Protein AF-U4L1Z3-F1 (afdb_monomer_lite)

Secondary structure (DSSP, 8-state):
-PPPS-------TT--GGGS-TTTTS-HHHHHHHHHHHHHHHHHHHHHHHHHHHHHHHHHHHTTT----SHHHHHHHHHHHHHHHHHHHHHHHHHHHHHHHHHHHHHHHHHHHHHHHHSS--HHHHHHHHHHHHHHHHHH-

Foldseek 3Di:
DDDDPPPPPDPDPDDDPQVVDPPPSDDLVCVLCVQLVVLLQVQLQVQLVVQLVVQLVVLCVVCVVPDDPDPVVVVVSVVVSVVSSNVSSRVRSNVRSVVRSVLRSQLSVQLVVLCVVVVDDDVVSSVVSVVVSVVVVVVVD

Sequence (141 aa):
MSPDSSSYLPTSPTAPPSAVYPRLGLPFALRLPSLSGVSFLVGLFLGGSLGGHKAALQFRAENTHRAPTTTKGWYFYHKTKNYRVMYGGILGGIKMGGNVAAWVAGFTIMEDAVDRLRGRVDAVNTTVAAMGLAGGFCFVA

pLDDT: mean 83.74, std 16.49, range [40.66, 97.5]

Organism: Pyronema omphalodes (strain CBS 100304) (NCBI:txid1076935)

Structure (mmCIF, N/CA/C/O backbone):
data_AF-U4L1Z3-F1
#
_entry.id   AF-U4L1Z3-F1
#
loop_
_atom_site.group_PDB
_atom_site.id
_atom_site.type_symbol
_atom_site.label_atom_id
_atom_site.label_alt_id
_atom_site.label_comp_id
_atom_site.label_asym_id
_atom_site.label_entity_id
_atom_site.label_seq_id
_atom_site.pdbx_PDB_ins_code
_atom_site.Cartn_x
_atom_site.Cartn_y
_atom_site.Cartn_z
_atom_site.occupancy
_atom_site.B_iso_or_equiv
_atom_site.auth_seq_id
_atom_site.auth_comp_id
_atom_site.auth_asym_id
_atom_site.auth_atom_id
_atom_site.pdbx_PDB_model_num
ATOM 1 N N . MET A 1 1 ? 16.721 -18.624 -48.868 1.00 41.69 1 MET A N 1
ATOM 2 C CA . MET A 1 1 ? 17.857 -17.898 -48.268 1.00 41.69 1 MET A CA 1
ATOM 3 C C . MET A 1 1 ? 17.421 -16.451 -48.158 1.00 41.69 1 MET A C 1
ATOM 5 O O . MET A 1 1 ? 17.566 -15.694 -49.107 1.00 41.69 1 MET A O 1
ATOM 9 N N . SER A 1 2 ? 16.706 -16.140 -47.080 1.00 46.34 2 SER A N 1
ATOM 10 C CA . SER A 1 2 ? 16.087 -14.829 -46.869 1.00 46.34 2 SER A CA 1
ATOM 11 C C . SER A 1 2 ? 17.048 -14.004 -46.014 1.00 46.34 2 SER A C 1
ATOM 13 O O . SER A 1 2 ? 17.427 -14.494 -44.952 1.00 46.34 2 SER A O 1
ATOM 15 N N . PRO A 1 3 ? 17.501 -12.829 -46.478 1.00 44.41 3 PRO A N 1
ATOM 16 C CA . PRO A 1 3 ? 18.467 -12.024 -45.747 1.00 44.41 3 PRO A CA 1
ATOM 17 C C . PRO A 1 3 ? 17.828 -11.392 -44.502 1.00 44.41 3 PRO A C 1
ATOM 19 O O . PRO A 1 3 ? 16.632 -11.098 -44.473 1.00 44.41 3 PRO A O 1
ATOM 22 N N . ASP A 1 4 ? 18.657 -11.242 -43.472 1.00 40.66 4 ASP A N 1
ATOM 23 C CA . ASP A 1 4 ? 18.321 -10.954 -42.080 1.00 40.66 4 ASP A CA 1
ATOM 24 C C . ASP A 1 4 ? 17.530 -9.658 -41.841 1.00 40.66 4 ASP A C 1
ATOM 26 O O . ASP A 1 4 ? 17.890 -8.573 -42.294 1.00 40.66 4 ASP A O 1
ATOM 30 N N . SER A 1 5 ? 16.504 -9.753 -40.992 1.00 46.97 5 SER A N 1
ATOM 31 C CA . SER A 1 5 ? 15.656 -8.651 -40.511 1.00 46.97 5 SER A CA 1
ATOM 32 C C . SER A 1 5 ? 16.314 -7.781 -39.420 1.00 46.97 5 SER A C 1
ATOM 34 O O . SER A 1 5 ? 15.626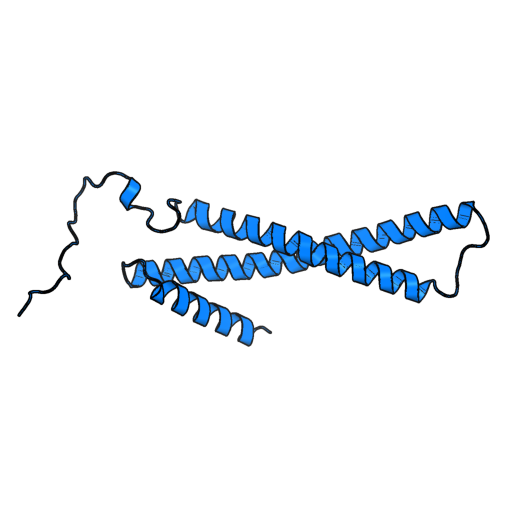 -7.204 -38.577 1.00 46.97 5 SER A O 1
ATOM 36 N N . SER A 1 6 ? 17.646 -7.707 -39.391 1.00 48.25 6 SER A N 1
ATOM 37 C CA . SER A 1 6 ? 18.432 -7.129 -38.287 1.00 48.25 6 SER A CA 1
ATOM 38 C C . SER A 1 6 ? 18.835 -5.660 -38.484 1.00 48.25 6 SER A C 1
ATOM 40 O O . SER A 1 6 ? 19.507 -5.104 -37.621 1.00 48.25 6 SER A O 1
ATOM 42 N N . SER A 1 7 ? 18.469 -5.022 -39.598 1.00 43.31 7 SER A N 1
ATOM 43 C CA . SER A 1 7 ? 19.096 -3.770 -40.058 1.00 43.31 7 SER A CA 1
ATOM 44 C C . SER A 1 7 ? 18.250 -2.494 -39.940 1.00 43.31 7 SER A C 1
ATOM 46 O O . SER A 1 7 ? 18.719 -1.425 -40.326 1.00 43.31 7 SER A O 1
ATOM 48 N N . TYR A 1 8 ? 17.051 -2.529 -39.353 1.00 44.50 8 TYR A N 1
ATOM 49 C CA . TYR A 1 8 ? 16.250 -1.311 -39.147 1.00 44.50 8 TYR A CA 1
ATOM 50 C C . TYR A 1 8 ? 16.603 -0.584 -37.840 1.00 44.50 8 TYR A C 1
ATOM 52 O O . TYR A 1 8 ? 15.763 -0.418 -36.962 1.00 44.50 8 TYR A O 1
ATOM 60 N N . LEU A 1 9 ? 17.840 -0.105 -37.717 1.00 42.28 9 LEU A N 1
ATOM 61 C CA . LEU A 1 9 ? 18.103 1.095 -36.921 1.00 42.28 9 LEU A CA 1
ATOM 62 C C . LEU A 1 9 ? 18.490 2.219 -37.880 1.00 42.28 9 LEU A C 1
ATOM 64 O O . LEU A 1 9 ? 19.677 2.442 -38.116 1.00 42.28 9 LEU A O 1
ATOM 68 N N . PRO A 1 10 ? 17.520 2.959 -38.442 1.00 41.97 10 PRO A N 1
ATOM 69 C CA . PRO A 1 10 ? 17.840 4.273 -38.944 1.00 41.97 10 PRO A CA 1
ATOM 70 C C . PRO A 1 10 ? 18.083 5.160 -37.721 1.00 41.97 10 PRO A C 1
ATOM 72 O O . PRO A 1 10 ? 17.162 5.494 -36.974 1.00 41.97 10 PRO A O 1
ATOM 75 N N . THR A 1 11 ? 19.331 5.575 -37.518 1.00 54.12 11 THR A N 1
ATOM 76 C CA . THR A 1 11 ? 19.648 6.805 -36.787 1.00 54.12 11 THR A CA 1
ATOM 77 C C . THR A 1 11 ? 19.063 7.976 -37.579 1.00 54.12 11 THR A C 1
ATOM 79 O O . THR A 1 11 ? 19.771 8.659 -38.315 1.00 54.12 11 THR A O 1
ATOM 82 N N . SER A 1 12 ? 17.742 8.160 -37.516 1.00 42.94 12 SER A N 1
ATOM 83 C CA . SER A 1 12 ? 17.058 9.285 -38.147 1.00 42.94 12 SER A CA 1
ATOM 84 C C . SER A 1 12 ? 16.936 10.410 -37.114 1.00 42.94 12 SER A C 1
ATOM 86 O O . SER A 1 12 ? 16.300 10.197 -36.077 1.00 42.94 12 SER A O 1
ATOM 88 N N . PRO A 1 13 ? 17.484 11.609 -37.361 1.00 55.19 13 PRO A N 1
ATOM 89 C CA . PRO A 1 13 ? 17.335 12.758 -36.467 1.00 55.19 13 PRO A CA 1
ATOM 90 C C . PRO A 1 13 ? 15.932 13.401 -36.546 1.00 55.19 13 PRO A C 1
ATOM 92 O O . PRO A 1 13 ? 15.760 14.564 -36.198 1.00 55.19 13 PRO A O 1
ATOM 95 N N . THR A 1 14 ? 14.919 12.681 -37.041 1.00 53.59 14 THR A N 1
ATOM 96 C CA . THR A 1 14 ? 13.585 13.232 -37.340 1.00 53.59 14 THR A CA 1
ATOM 97 C C . THR A 1 14 ? 12.476 12.184 -37.190 1.00 53.59 14 THR A C 1
ATOM 99 O O . THR A 1 14 ? 11.533 12.131 -37.974 1.00 53.59 14 THR A O 1
ATOM 102 N N . ALA A 1 15 ? 12.571 11.322 -36.175 1.00 44.16 15 ALA A N 1
ATOM 103 C CA . ALA A 1 15 ? 11.432 10.501 -35.775 1.00 44.16 15 ALA A CA 1
ATOM 104 C C . ALA A 1 15 ? 10.391 11.389 -35.058 1.00 44.16 15 ALA A C 1
ATOM 106 O O . ALA A 1 15 ? 10.780 12.193 -34.204 1.00 44.16 15 ALA A O 1
ATOM 107 N N . PRO A 1 16 ? 9.081 11.273 -35.357 1.00 45.53 16 PRO A N 1
ATOM 108 C CA . PRO A 1 16 ? 8.058 11.944 -34.562 1.00 45.53 16 PRO A CA 1
ATOM 109 C C . PRO A 1 16 ? 8.192 11.506 -33.089 1.00 45.53 16 PRO A C 1
ATOM 111 O O . PRO A 1 16 ? 8.536 10.350 -32.822 1.00 45.53 16 PRO A O 1
ATOM 114 N N . PRO A 1 17 ? 7.923 12.395 -32.114 1.00 50.41 17 PRO A N 1
ATOM 115 C CA . PRO A 1 17 ? 8.238 12.186 -30.692 1.00 50.41 17 PRO A CA 1
ATOM 116 C C . PRO A 1 17 ? 7.567 10.955 -30.048 1.00 50.41 17 PRO A C 1
ATOM 118 O O . PRO A 1 17 ? 7.887 10.592 -28.919 1.00 50.41 17 PRO A O 1
ATOM 121 N N . SER A 1 18 ? 6.664 10.279 -30.760 1.00 47.22 18 SER A N 1
ATOM 122 C CA . SER A 1 18 ? 5.992 9.047 -30.3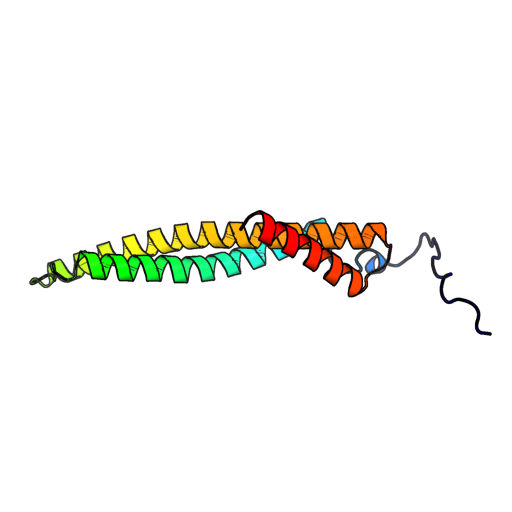48 1.00 47.22 18 SER A CA 1
ATOM 123 C C . SER A 1 18 ? 6.878 7.790 -30.360 1.00 47.22 18 SER A C 1
ATOM 125 O O . SER A 1 18 ? 6.483 6.790 -29.771 1.00 47.22 18 SER A O 1
ATOM 127 N N . ALA A 1 19 ? 8.067 7.812 -30.979 1.00 52.25 19 ALA A N 1
ATOM 128 C CA . ALA A 1 19 ? 9.000 6.671 -31.004 1.00 52.25 19 ALA A CA 1
ATOM 129 C C . ALA A 1 19 ? 9.987 6.623 -29.812 1.00 52.25 19 ALA A C 1
ATOM 131 O O . ALA A 1 19 ? 10.834 5.737 -29.744 1.00 52.25 19 ALA A O 1
ATOM 132 N N . VAL A 1 20 ? 9.891 7.569 -28.870 1.00 59.19 20 VAL A N 1
ATOM 133 C CA . VAL A 1 20 ? 10.819 7.706 -27.726 1.00 59.19 20 VAL A CA 1
ATOM 134 C C . VAL A 1 20 ? 10.331 6.942 -26.479 1.00 59.19 20 VAL A C 1
ATOM 136 O O . VAL A 1 20 ? 11.119 6.664 -25.577 1.00 59.19 20 VAL A O 1
ATOM 139 N N . TYR A 1 21 ? 9.052 6.537 -26.435 1.00 62.12 21 TYR A N 1
ATOM 140 C CA . TYR A 1 21 ? 8.423 5.911 -25.260 1.00 62.12 21 TYR A CA 1
ATOM 141 C C . TYR A 1 21 ? 7.716 4.591 -25.610 1.00 62.12 21 TYR A C 1
ATOM 143 O O . TYR A 1 21 ? 6.493 4.559 -25.759 1.00 62.12 21 TYR A O 1
ATOM 151 N N . PRO A 1 22 ? 8.454 3.477 -25.740 1.00 63.47 22 PRO A N 1
ATOM 152 C CA . PRO A 1 22 ? 7.896 2.230 -26.261 1.00 63.47 22 PRO A CA 1
ATOM 153 C C . PRO A 1 22 ? 6.977 1.486 -25.274 1.00 63.47 22 PRO A C 1
ATOM 155 O O . PRO A 1 22 ? 6.181 0.654 -25.700 1.00 63.47 22 PRO A O 1
ATOM 158 N N . ARG A 1 23 ? 7.032 1.781 -23.964 1.00 65.94 23 ARG A N 1
ATOM 159 C CA . ARG A 1 23 ? 6.162 1.157 -22.950 1.00 65.94 23 ARG A CA 1
ATOM 160 C C . ARG A 1 23 ? 5.200 2.174 -22.337 1.00 65.94 23 ARG A C 1
ATOM 162 O O . ARG A 1 23 ? 5.624 3.146 -21.717 1.00 65.94 23 ARG A O 1
ATOM 169 N N . LEU A 1 24 ? 3.899 1.924 -22.510 1.00 71.75 24 LEU A N 1
ATOM 170 C CA . LEU A 1 24 ? 2.772 2.737 -22.020 1.00 71.75 24 LEU A CA 1
ATOM 171 C C . LEU A 1 24 ? 2.697 4.174 -22.584 1.00 71.75 24 LEU A C 1
ATOM 173 O O . LEU A 1 24 ? 1.820 4.934 -22.190 1.00 71.75 24 LEU A O 1
ATOM 177 N N . GLY A 1 25 ? 3.586 4.556 -23.510 1.00 77.12 25 GLY A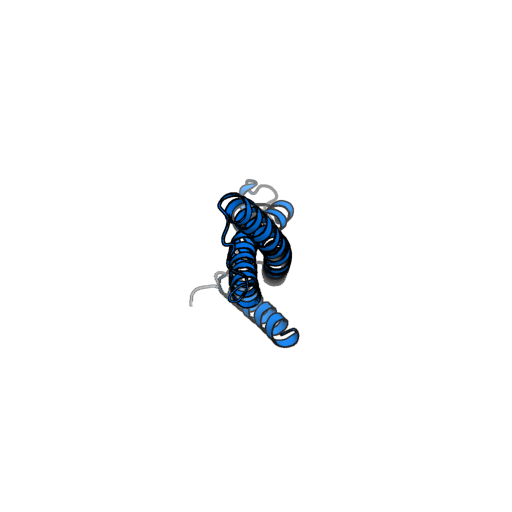 N 1
ATOM 178 C CA . GLY A 1 25 ? 3.633 5.906 -24.086 1.00 77.12 25 GLY A CA 1
ATOM 179 C C . GLY A 1 25 ? 4.039 6.999 -23.089 1.00 77.12 25 GLY A C 1
ATOM 180 O O . GLY A 1 25 ? 3.854 8.180 -23.371 1.00 77.12 25 GLY A O 1
ATOM 181 N N . LEU A 1 26 ? 4.571 6.619 -21.922 1.00 80.06 26 LEU A N 1
ATOM 182 C CA . LEU A 1 26 ? 4.953 7.537 -20.850 1.00 80.06 26 LEU A CA 1
ATOM 183 C C . LEU A 1 26 ? 6.479 7.584 -20.689 1.00 80.06 26 LEU A C 1
ATOM 185 O O . LEU A 1 26 ? 7.136 6.542 -20.780 1.00 80.06 26 LEU A O 1
ATOM 189 N N . PRO A 1 27 ? 7.061 8.756 -20.367 1.00 82.25 27 PRO A N 1
ATOM 190 C CA . PRO A 1 27 ? 8.457 8.828 -19.962 1.00 82.25 27 PRO A CA 1
ATOM 191 C C . PRO A 1 27 ? 8.684 8.021 -18.684 1.00 82.25 27 PRO A C 1
ATOM 193 O O . PRO A 1 27 ? 7.830 7.995 -17.796 1.00 82.25 27 PRO A O 1
ATOM 196 N N . PHE A 1 28 ? 9.868 7.415 -18.549 1.00 81.12 28 PHE A N 1
ATOM 197 C CA . PHE A 1 28 ? 10.245 6.638 -17.361 1.00 81.12 28 PHE A CA 1
ATOM 198 C C . PHE A 1 28 ? 10.022 7.422 -16.055 1.00 81.12 28 PHE A C 1
ATOM 200 O O . PHE A 1 28 ? 9.493 6.882 -15.083 1.00 81.12 28 PHE A O 1
ATOM 207 N N . ALA A 1 29 ? 10.328 8.724 -16.081 1.00 82.19 29 ALA A N 1
ATOM 208 C CA . ALA A 1 29 ? 10.126 9.651 -14.969 1.00 82.19 29 ALA A CA 1
ATOM 209 C C . ALA A 1 29 ? 8.662 9.762 -14.505 1.00 82.19 29 ALA A C 1
ATOM 211 O O . ALA A 1 29 ? 8.423 10.052 -13.339 1.00 82.19 29 ALA A O 1
ATOM 212 N N . LEU A 1 30 ? 7.690 9.517 -15.389 1.00 86.69 30 LEU A N 1
ATOM 213 C CA . LEU A 1 30 ? 6.264 9.512 -15.058 1.00 86.69 30 LEU A CA 1
ATOM 214 C C . LEU A 1 30 ? 5.734 8.091 -14.818 1.00 86.69 30 LEU A C 1
ATOM 216 O O . LEU A 1 30 ? 4.850 7.890 -13.986 1.00 86.69 30 LEU A O 1
ATOM 220 N N . ARG A 1 31 ? 6.297 7.090 -15.503 1.00 86.88 31 ARG A N 1
ATOM 221 C CA . ARG A 1 31 ? 5.908 5.678 -15.385 1.00 86.88 31 ARG A CA 1
ATOM 222 C C . ARG A 1 31 ? 6.190 5.116 -13.991 1.00 86.88 31 ARG A C 1
ATOM 224 O O . ARG A 1 31 ? 5.334 4.458 -13.412 1.00 86.88 31 ARG A O 1
ATOM 231 N N . LEU A 1 32 ? 7.364 5.407 -13.435 1.00 90.56 32 LEU A N 1
ATOM 232 C CA . LEU A 1 32 ? 7.759 4.906 -12.120 1.00 90.56 32 LEU A CA 1
ATOM 233 C C . LEU A 1 32 ? 6.851 5.418 -10.983 1.00 90.56 32 LEU A C 1
ATOM 235 O O . LEU A 1 32 ? 6.267 4.573 -10.303 1.00 90.56 32 LEU A O 1
ATOM 239 N N . PRO A 1 33 ? 6.645 6.740 -10.791 1.00 92.94 33 PRO A N 1
ATOM 240 C CA . PRO A 1 33 ? 5.790 7.238 -9.713 1.00 92.94 33 PRO A CA 1
ATOM 241 C C . PRO A 1 33 ? 4.306 6.902 -9.910 1.00 92.94 33 PRO A C 1
ATOM 243 O O . PRO A 1 33 ? 3.590 6.729 -8.925 1.00 92.94 33 PRO A O 1
ATOM 246 N N . SER A 1 34 ? 3.824 6.783 -11.155 1.00 92.31 34 SER A N 1
ATOM 247 C CA . SER A 1 34 ? 2.428 6.405 -11.420 1.00 92.31 34 SER A CA 1
ATOM 248 C C . SER A 1 34 ? 2.153 4.939 -11.077 1.00 92.31 34 SER A C 1
ATOM 250 O O . SER A 1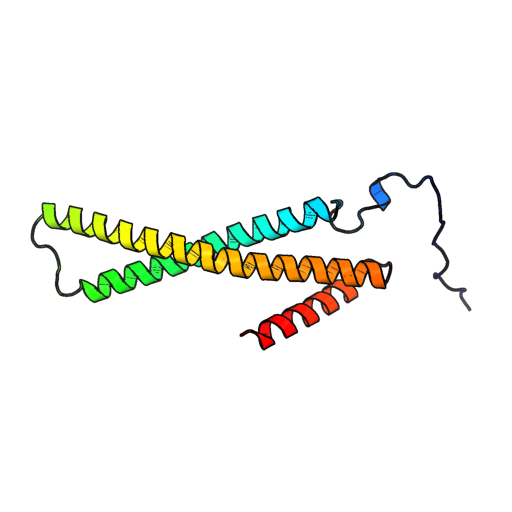 34 ? 1.207 4.659 -10.339 1.00 92.31 34 SER A O 1
ATOM 252 N N . LEU A 1 35 ? 3.003 4.008 -11.524 1.00 93.12 35 LEU A N 1
ATOM 253 C CA . LEU A 1 35 ? 2.879 2.585 -11.187 1.00 93.12 35 LEU A CA 1
ATOM 254 C C . LEU A 1 35 ? 3.060 2.347 -9.684 1.00 93.12 35 LEU A C 1
ATOM 256 O O . LEU A 1 35 ? 2.252 1.649 -9.062 1.00 93.12 35 LEU A O 1
ATOM 260 N N . SER A 1 36 ? 4.073 2.965 -9.071 1.00 93.81 36 SER A N 1
ATOM 261 C CA . SER A 1 36 ? 4.273 2.860 -7.625 1.00 93.81 36 SER A CA 1
ATOM 262 C C . SER A 1 36 ? 3.107 3.482 -6.852 1.00 93.81 36 SER A C 1
ATOM 264 O O . SER A 1 36 ? 2.655 2.902 -5.873 1.00 93.81 36 SER A O 1
ATOM 266 N N . GLY A 1 37 ? 2.563 4.615 -7.306 1.00 95.94 37 GLY A N 1
ATOM 267 C CA . GLY A 1 37 ? 1.422 5.279 -6.673 1.00 95.94 37 GLY A CA 1
ATOM 268 C C . GLY A 1 37 ? 0.147 4.435 -6.707 1.00 95.94 37 GLY A C 1
ATOM 269 O O . GLY A 1 37 ? -0.491 4.239 -5.675 1.00 95.94 37 GLY A O 1
ATOM 270 N N . VAL A 1 38 ? -0.201 3.868 -7.866 1.00 96.12 38 VAL A N 1
ATOM 271 C CA . VAL A 1 38 ? -1.379 2.991 -7.993 1.00 96.12 38 VAL A CA 1
ATOM 272 C C . VAL A 1 38 ? -1.209 1.734 -7.144 1.00 96.12 38 VAL A C 1
ATOM 274 O O . VAL A 1 38 ? -2.113 1.360 -6.398 1.00 96.12 38 VAL A O 1
ATOM 277 N N . SER A 1 39 ? -0.036 1.105 -7.201 1.00 95.19 39 SER A N 1
ATOM 278 C CA . SER A 1 39 ? 0.241 -0.089 -6.399 1.00 95.19 39 SER A CA 1
ATOM 279 C C . SER A 1 39 ? 0.237 0.190 -4.890 1.00 95.19 39 SER A C 1
ATOM 281 O O . SER A 1 39 ? -0.282 -0.624 -4.125 1.00 95.19 39 SER A O 1
ATOM 283 N N . PHE A 1 40 ? 0.713 1.365 -4.462 1.00 97.38 40 PHE A N 1
ATOM 284 C CA . PHE A 1 40 ? 0.620 1.825 -3.079 1.00 97.38 40 PHE A CA 1
ATOM 285 C C . PHE A 1 40 ? -0.835 1.926 -2.626 1.00 97.38 40 PHE A C 1
ATOM 287 O O . PHE A 1 40 ? -1.167 1.416 -1.561 1.00 97.38 40 PHE A O 1
ATOM 294 N N . LEU A 1 41 ? -1.713 2.536 -3.432 1.00 97.50 41 LEU A N 1
ATOM 295 C CA . LEU A 1 41 ? -3.137 2.654 -3.107 1.00 97.50 41 LEU A CA 1
ATOM 296 C C . LEU A 1 41 ? -3.787 1.277 -2.968 1.00 97.50 41 LEU A C 1
ATOM 298 O O . LEU A 1 41 ? -4.453 1.012 -1.969 1.00 97.50 41 LEU A O 1
ATOM 302 N N . VAL A 1 42 ? -3.544 0.375 -3.921 1.00 97.31 42 VAL A N 1
ATOM 303 C CA . VAL A 1 42 ? -4.063 -1.001 -3.869 1.00 97.31 42 VAL A CA 1
ATOM 304 C C . VAL A 1 42 ? -3.569 -1.724 -2.612 1.00 97.31 42 VAL A C 1
ATOM 306 O O . VAL A 1 42 ? -4.367 -2.311 -1.878 1.00 97.31 42 VAL A O 1
ATOM 309 N N . GLY A 1 43 ? -2.270 -1.639 -2.313 1.00 96.31 43 GLY A N 1
ATOM 310 C CA . GLY A 1 43 ? -1.693 -2.228 -1.107 1.00 96.31 43 GLY A CA 1
ATOM 311 C C . GLY A 1 43 ? -2.207 -1.581 0.183 1.00 96.31 43 GLY A C 1
ATOM 312 O O . GLY A 1 43 ? -2.406 -2.281 1.174 1.00 96.31 43 GLY A O 1
ATOM 313 N N . LEU A 1 44 ? -2.501 -0.280 0.168 1.00 97.31 44 LEU A N 1
ATOM 314 C CA . LEU A 1 44 ? -3.082 0.454 1.290 1.00 97.31 44 LEU A CA 1
ATOM 315 C C . LEU A 1 44 ? -4.503 -0.021 1.589 1.00 97.31 44 LEU A C 1
ATOM 317 O O . LEU A 1 44 ? -4.814 -0.294 2.748 1.00 97.31 44 LEU A O 1
ATOM 321 N N . PHE A 1 45 ? -5.348 -0.185 0.569 1.00 96.94 45 PHE A N 1
ATOM 322 C CA . PHE A 1 45 ? -6.703 -0.714 0.745 1.00 96.94 45 PHE A CA 1
ATOM 323 C C . PHE A 1 45 ? -6.691 -2.155 1.252 1.00 96.94 45 PHE A C 1
ATOM 325 O O . PHE A 1 45 ? -7.427 -2.493 2.184 1.00 96.94 45 PHE A O 1
ATOM 332 N N . LEU A 1 46 ? -5.833 -3.000 0.677 1.00 96.06 46 LEU A N 1
ATOM 333 C CA . LEU A 1 46 ? -5.731 -4.400 1.070 1.00 96.06 46 LEU A CA 1
ATOM 334 C C . LEU A 1 46 ? -5.183 -4.538 2.498 1.00 96.06 46 LEU A C 1
ATOM 336 O O . LEU A 1 46 ? -5.796 -5.188 3.346 1.00 96.06 46 LEU A O 1
ATOM 340 N N . GLY A 1 47 ? -4.066 -3.872 2.790 1.00 95.88 47 GLY A N 1
ATOM 341 C CA . GLY A 1 47 ? -3.442 -3.869 4.112 1.00 95.88 47 GLY A CA 1
ATOM 342 C C . GLY A 1 47 ? -4.319 -3.228 5.180 1.00 95.88 47 GLY A C 1
ATOM 343 O O . GLY A 1 47 ? -4.359 -3.713 6.310 1.00 95.88 47 GLY A O 1
ATOM 344 N N . GLY A 1 48 ? -5.065 -2.181 4.824 1.00 96.56 48 GLY A N 1
ATOM 345 C CA . GLY A 1 48 ? -5.984 -1.516 5.736 1.00 96.56 48 GLY A CA 1
ATOM 346 C C . GLY A 1 48 ? -7.197 -2.367 6.077 1.00 96.56 48 GLY A C 1
ATOM 347 O O . GLY A 1 48 ? -7.568 -2.467 7.247 1.00 96.56 48 GLY A O 1
ATOM 348 N N . SER A 1 49 ? -7.755 -3.063 5.087 1.00 96.62 49 SER A N 1
ATOM 349 C CA . SER A 1 49 ? -8.872 -3.989 5.296 1.00 96.62 49 SER A CA 1
ATOM 350 C C . SER A 1 49 ? -8.464 -5.163 6.191 1.00 96.62 49 SER A C 1
ATOM 352 O O . SER A 1 49 ? -9.149 -5.471 7.168 1.00 96.62 49 SER A O 1
ATOM 354 N N . LEU A 1 50 ? -7.307 -5.776 5.919 1.00 96.44 50 LEU A N 1
ATOM 355 C CA . LEU A 1 50 ? -6.775 -6.889 6.713 1.00 96.44 50 LEU A CA 1
ATOM 356 C C . LEU A 1 50 ? -6.361 -6.451 8.129 1.00 96.44 50 LEU A C 1
ATOM 358 O O . LEU A 1 50 ? -6.691 -7.122 9.110 1.00 96.44 50 LEU A O 1
ATOM 362 N N . GLY A 1 51 ? -5.679 -5.308 8.252 1.00 95.31 51 GLY A N 1
ATOM 363 C CA . GLY A 1 51 ? -5.248 -4.741 9.532 1.00 95.31 51 GLY A CA 1
ATOM 364 C C . GLY A 1 51 ? -6.425 -4.360 10.430 1.00 95.31 51 GLY A C 1
ATOM 365 O O . GLY A 1 51 ? -6.452 -4.719 11.610 1.00 95.31 51 GLY A O 1
ATOM 366 N N . GLY A 1 52 ? -7.443 -3.713 9.857 1.00 95.56 52 GLY A N 1
ATOM 367 C CA . GLY A 1 52 ? -8.678 -3.374 10.556 1.00 95.56 52 GLY A CA 1
ATOM 368 C C . GLY A 1 52 ? -9.458 -4.614 10.996 1.00 95.56 52 GLY A C 1
ATOM 369 O O . GLY A 1 52 ? -9.909 -4.682 12.141 1.00 95.56 52 GLY A O 1
ATOM 370 N N . HIS A 1 53 ? -9.562 -5.632 10.134 1.00 96.00 53 HIS A N 1
ATOM 371 C CA . HIS A 1 53 ? -10.237 -6.885 10.474 1.00 96.00 53 HIS A CA 1
ATOM 372 C C . HIS A 1 53 ? -9.547 -7.611 11.637 1.00 96.00 53 HIS A C 1
ATOM 374 O O . HIS A 1 53 ? -10.206 -8.009 12.599 1.00 96.00 53 HIS A O 1
ATOM 380 N N . LYS A 1 54 ? -8.212 -7.711 11.608 1.00 96.81 54 LYS A N 1
ATOM 381 C CA . LYS A 1 54 ? -7.431 -8.318 12.694 1.00 96.81 54 LYS A CA 1
ATOM 382 C C . LYS A 1 54 ? -7.619 -7.571 14.018 1.00 96.81 54 LYS A C 1
ATOM 384 O O . LYS A 1 54 ? -7.895 -8.203 15.037 1.00 96.81 54 LYS A O 1
ATOM 389 N N . ALA A 1 55 ? -7.541 -6.239 14.000 1.00 95.56 55 ALA A N 1
ATOM 390 C CA . ALA A 1 55 ? -7.766 -5.414 15.188 1.00 95.56 55 ALA A CA 1
ATOM 391 C C . ALA A 1 55 ? -9.201 -5.551 15.731 1.00 95.56 55 ALA A C 1
ATOM 393 O O . ALA A 1 55 ? -9.409 -5.578 16.945 1.00 95.56 55 ALA A O 1
ATOM 394 N N . ALA A 1 56 ? -10.197 -5.694 14.849 1.00 94.44 56 ALA A N 1
ATOM 395 C CA . ALA A 1 56 ? -11.584 -5.923 15.243 1.00 94.44 56 ALA A CA 1
ATOM 396 C C . ALA A 1 56 ? -11.765 -7.276 15.946 1.00 94.44 56 ALA A C 1
ATOM 398 O O . ALA A 1 56 ? -12.450 -7.344 16.969 1.00 94.44 56 ALA A O 1
ATOM 399 N N . LEU A 1 57 ? -11.163 -8.345 15.413 1.00 95.88 57 LEU A N 1
ATOM 400 C CA . LEU A 1 57 ? -11.203 -9.677 16.020 1.00 95.88 57 LEU A CA 1
ATOM 401 C C . LEU A 1 57 ? -10.495 -9.694 17.374 1.00 95.88 57 LEU A C 1
ATOM 403 O O . LEU A 1 57 ? -11.056 -10.207 18.339 1.00 95.88 57 LEU A O 1
ATOM 407 N N . GLN A 1 58 ? -9.324 -9.064 17.472 1.00 95.75 58 GLN A N 1
ATOM 408 C CA . GLN A 1 58 ? -8.597 -8.939 18.731 1.00 95.75 58 GLN A CA 1
ATOM 409 C C . GLN A 1 58 ? -9.412 -8.173 19.781 1.00 95.75 58 GLN A C 1
ATOM 411 O O . GLN A 1 58 ? -9.561 -8.643 20.903 1.00 95.75 58 GLN A O 1
ATOM 416 N N . PHE A 1 59 ? -10.020 -7.039 19.416 1.00 95.50 59 PHE A N 1
ATOM 417 C CA . PHE A 1 59 ? -10.874 -6.289 20.340 1.00 95.50 59 PHE A CA 1
ATOM 418 C C . PHE A 1 59 ? -12.065 -7.119 20.832 1.00 95.50 59 PHE A C 1
ATOM 420 O O . PHE A 1 59 ? -12.428 -7.043 22.005 1.00 95.50 59 PHE A O 1
ATOM 427 N N . ARG A 1 60 ? -12.670 -7.923 19.949 1.00 92.31 60 ARG A N 1
ATOM 428 C CA . ARG A 1 60 ? -13.753 -8.840 20.323 1.00 92.31 60 ARG A CA 1
ATOM 429 C C . ARG A 1 60 ? -13.257 -9.921 21.270 1.00 92.31 60 ARG A C 1
ATOM 431 O O . ARG A 1 60 ? -13.943 -10.163 22.250 1.00 92.31 60 ARG A O 1
ATOM 438 N N . ALA A 1 61 ? -12.092 -10.509 21.000 1.00 95.25 61 ALA A N 1
ATOM 439 C CA . ALA A 1 61 ? -11.469 -11.522 21.845 1.00 95.25 61 ALA A CA 1
ATOM 440 C C . ALA A 1 61 ? -11.149 -10.978 23.248 1.00 95.25 61 ALA A C 1
ATOM 442 O O . ALA A 1 61 ? -11.486 -11.607 24.241 1.00 95.25 61 ALA A O 1
ATOM 443 N N . GLU A 1 62 ? -10.579 -9.773 23.341 1.00 94.25 62 GLU A N 1
ATOM 444 C CA . GLU A 1 62 ? -10.250 -9.120 24.617 1.00 94.25 62 GLU A CA 1
ATOM 445 C C . GLU A 1 62 ? -11.493 -8.722 25.433 1.00 94.25 62 GLU A C 1
ATOM 447 O O . GLU A 1 62 ? -11.438 -8.657 26.660 1.00 94.25 62 GLU A O 1
ATOM 452 N N . ASN A 1 63 ? -12.617 -8.431 24.767 1.00 92.38 63 ASN A N 1
ATOM 453 C CA . ASN A 1 63 ? -13.837 -7.936 25.411 1.00 92.38 63 ASN A CA 1
ATOM 454 C C . ASN A 1 63 ? -14.986 -8.953 25.435 1.00 92.38 63 ASN A C 1
ATOM 456 O O . ASN A 1 63 ? -16.099 -8.577 25.802 1.00 92.38 63 ASN A O 1
ATOM 460 N N . THR A 1 64 ? -14.754 -10.225 25.097 1.00 89.81 64 THR A N 1
ATOM 461 C CA . THR A 1 64 ? -15.784 -11.282 25.165 1.00 89.81 64 THR A CA 1
ATOM 462 C C . THR A 1 64 ? -16.425 -11.367 26.548 1.00 89.81 64 THR A C 1
ATOM 464 O O . THR A 1 64 ? -17.634 -11.539 26.661 1.00 89.81 64 THR A O 1
ATOM 467 N N . HIS A 1 65 ? -15.625 -11.183 27.600 1.00 88.75 65 HIS A N 1
ATOM 468 C CA . HIS A 1 65 ? -16.066 -11.243 28.993 1.00 88.75 65 HIS A CA 1
ATOM 469 C C . HIS A 1 65 ? -16.581 -9.899 29.543 1.00 88.75 65 HIS A C 1
ATOM 471 O O . HIS A 1 65 ? -17.113 -9.858 30.648 1.00 88.75 65 HIS A O 1
ATOM 477 N N . ARG A 1 66 ? -16.417 -8.787 28.809 1.00 85.88 66 ARG A N 1
ATOM 478 C CA . ARG A 1 66 ? -16.741 -7.416 29.257 1.00 85.88 66 ARG A CA 1
ATOM 479 C C . ARG A 1 66 ? -17.832 -6.776 28.394 1.00 85.88 66 ARG A C 1
ATOM 481 O O . ARG A 1 66 ? -17.678 -5.655 27.908 1.00 85.88 66 ARG A O 1
ATOM 488 N N . ALA A 1 67 ? -18.936 -7.490 28.188 1.00 86.31 67 ALA A N 1
ATOM 489 C CA . ALA A 1 67 ? -20.082 -6.937 27.476 1.00 86.31 67 ALA A CA 1
ATOM 490 C C . ALA A 1 67 ? -20.743 -5.814 28.310 1.00 86.31 67 ALA A C 1
ATOM 492 O O . ALA A 1 67 ? -21.043 -6.025 29.488 1.00 86.31 67 ALA A O 1
ATOM 493 N N . PRO A 1 68 ? -20.965 -4.612 27.744 1.00 89.94 68 PRO A N 1
ATOM 494 C CA . PRO A 1 68 ? -21.594 -3.516 28.473 1.00 89.94 68 PRO A CA 1
ATOM 495 C C . PRO A 1 68 ? -23.069 -3.821 28.771 1.00 89.94 68 PRO A C 1
ATOM 497 O O . PRO A 1 68 ? -23.821 -4.228 27.888 1.00 89.94 68 PRO A O 1
ATOM 500 N N . THR A 1 69 ? -23.496 -3.567 30.009 1.00 89.06 69 THR A N 1
ATOM 501 C CA . THR A 1 69 ? -24.880 -3.782 30.478 1.00 89.06 69 THR A CA 1
ATOM 502 C C . THR A 1 69 ? -25.761 -2.536 30.370 1.00 89.06 69 THR A C 1
ATOM 504 O O . THR A 1 69 ? -26.980 -2.631 30.456 1.00 89.06 69 THR A O 1
ATOM 507 N N . THR A 1 70 ? -25.165 -1.356 30.166 1.00 91.94 70 THR A N 1
ATOM 508 C CA . THR A 1 70 ? -25.878 -0.072 30.072 1.00 91.94 70 THR A CA 1
ATOM 509 C C . THR A 1 70 ? -25.881 0.470 28.642 1.00 91.94 70 THR A C 1
ATOM 511 O O . THR A 1 70 ? -24.906 0.316 27.901 1.00 91.94 70 THR A O 1
ATOM 514 N N . THR A 1 71 ? -26.943 1.189 28.260 1.00 88.44 71 THR A N 1
ATOM 515 C CA . THR A 1 71 ? -27.083 1.810 26.926 1.00 88.44 71 THR A CA 1
ATOM 516 C C . THR A 1 71 ? -25.932 2.771 26.608 1.00 88.44 71 THR A C 1
ATOM 518 O O . THR A 1 71 ? -25.403 2.778 25.499 1.00 88.44 71 THR A O 1
ATOM 521 N N . LYS A 1 72 ? -25.472 3.545 27.603 1.00 91.69 72 LYS A N 1
ATOM 522 C CA . LYS A 1 72 ? -24.318 4.451 27.459 1.00 91.69 72 LYS A CA 1
ATOM 523 C C . LYS A 1 72 ? -22.997 3.684 27.280 1.00 91.69 72 LYS A C 1
ATOM 525 O O . LYS A 1 72 ? -22.136 4.120 26.520 1.00 91.69 72 LYS A O 1
ATOM 530 N N . GLY A 1 73 ? -22.844 2.527 27.928 1.00 90.56 73 GLY A N 1
ATOM 531 C CA . GLY A 1 73 ? -21.669 1.663 27.779 1.00 90.56 73 GLY A CA 1
ATOM 532 C C . GLY A 1 73 ? -21.500 1.128 26.355 1.00 90.56 73 GLY A C 1
ATOM 533 O O . GLY A 1 73 ? -20.386 1.105 25.834 1.00 90.56 73 GLY A O 1
ATOM 534 N N . TRP A 1 74 ? -22.604 0.791 25.682 1.00 92.50 74 TRP A N 1
ATOM 535 C CA . TRP A 1 74 ? -22.593 0.353 24.282 1.00 92.50 74 TRP A CA 1
ATOM 536 C C . TRP A 1 74 ? -22.078 1.416 23.305 1.00 92.50 74 TRP A C 1
ATOM 538 O O . TRP A 1 74 ? -21.398 1.078 22.332 1.00 92.50 74 TRP A O 1
ATOM 548 N N . TYR A 1 75 ? -22.347 2.696 23.567 1.00 93.12 75 TYR A N 1
ATOM 549 C CA . TYR A 1 75 ? -21.800 3.793 22.766 1.00 93.12 75 TYR A CA 1
ATOM 550 C C . TYR A 1 75 ? -20.272 3.878 22.897 1.00 93.12 75 TYR A C 1
ATOM 552 O O . TYR A 1 75 ? -19.554 3.881 21.894 1.00 93.12 75 TYR A O 1
ATOM 560 N N . PHE A 1 76 ? -19.755 3.878 24.131 1.00 93.19 76 PHE A N 1
ATOM 561 C CA . PHE A 1 76 ? -18.309 3.920 24.365 1.00 93.19 76 PHE A CA 1
ATOM 562 C C . PHE A 1 76 ? -17.590 2.673 23.846 1.00 93.19 76 PHE A C 1
ATOM 564 O O . PHE A 1 76 ? -16.475 2.780 23.338 1.00 93.19 76 PHE A O 1
ATOM 571 N N . TYR A 1 77 ? -18.242 1.511 23.898 1.00 93.75 77 TYR A N 1
ATOM 572 C CA . TYR A 1 77 ? -17.724 0.274 23.323 1.00 93.75 77 TYR A CA 1
ATOM 573 C C . TYR A 1 77 ? -17.476 0.403 21.813 1.00 93.75 77 TYR A C 1
ATOM 575 O O . TYR A 1 77 ? -16.363 0.152 21.346 1.00 93.75 77 TYR A O 1
ATOM 583 N N . HIS A 1 78 ? -18.477 0.856 21.048 1.00 92.75 78 HIS A N 1
ATOM 584 C CA . HIS A 1 78 ? -18.343 1.044 19.599 1.00 92.75 78 HIS A CA 1
ATOM 585 C C . HIS A 1 78 ? -17.337 2.138 19.238 1.00 92.75 78 HIS A C 1
ATOM 587 O O . HIS A 1 78 ? -16.562 1.966 18.298 1.00 92.75 78 HIS A O 1
ATOM 593 N N . LYS A 1 79 ? -17.295 3.231 20.010 1.00 94.88 79 LYS A N 1
ATOM 594 C CA . LYS A 1 79 ? -16.316 4.307 19.829 1.00 94.88 79 LYS A CA 1
ATOM 595 C C . LYS A 1 79 ? -14.883 3.779 19.978 1.00 94.88 79 LYS A C 1
ATOM 597 O O . LYS A 1 79 ? -14.075 3.938 19.066 1.00 94.88 79 LYS A O 1
ATOM 602 N N . THR A 1 80 ? -14.582 3.083 21.075 1.00 94.38 80 THR A N 1
ATOM 603 C CA . THR A 1 80 ? -13.253 2.493 21.322 1.00 94.38 80 THR A CA 1
ATOM 604 C C . THR A 1 80 ? -12.896 1.425 20.289 1.00 94.38 80 THR A C 1
ATOM 606 O O . THR A 1 80 ? -11.762 1.394 19.806 1.00 94.38 80 THR A O 1
ATOM 609 N N . LYS A 1 81 ? -13.862 0.582 19.900 1.00 93.50 81 LYS A N 1
ATOM 610 C CA . LYS A 1 81 ? -13.682 -0.413 18.837 1.00 93.50 81 LYS A CA 1
ATOM 611 C C . LYS A 1 81 ? -13.268 0.253 17.527 1.00 93.50 81 LYS A C 1
ATOM 613 O O . LYS A 1 81 ? -12.267 -0.146 16.941 1.00 93.50 81 LYS A O 1
ATOM 618 N N . ASN A 1 82 ? -13.994 1.285 17.097 1.00 94.94 82 ASN A N 1
ATOM 619 C CA . ASN A 1 82 ? -13.711 1.972 15.840 1.00 94.94 82 ASN A CA 1
ATOM 620 C C . ASN A 1 82 ? -12.333 2.642 15.848 1.00 94.94 82 ASN A C 1
ATOM 622 O O . ASN A 1 82 ? -11.631 2.545 14.848 1.00 94.94 82 ASN A O 1
ATOM 626 N N . TYR A 1 83 ? -11.888 3.223 16.968 1.00 95.81 83 TYR A N 1
ATOM 627 C CA . TYR A 1 83 ? -10.531 3.778 17.051 1.00 95.81 83 TYR A CA 1
ATOM 628 C C . TYR A 1 83 ? -9.441 2.716 16.905 1.00 95.81 83 TYR A C 1
ATOM 630 O O . TYR A 1 83 ? -8.496 2.913 16.144 1.00 95.81 83 TYR A O 1
ATOM 638 N N . ARG A 1 84 ? -9.571 1.573 17.591 1.00 94.44 84 ARG A N 1
ATOM 639 C CA . ARG A 1 84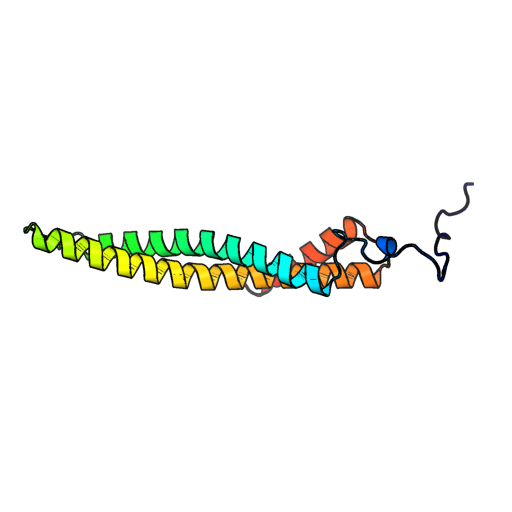 ? -8.588 0.483 17.483 1.00 94.44 84 ARG A CA 1
ATOM 640 C C . ARG A 1 84 ? -8.563 -0.127 16.082 1.00 94.44 84 ARG A C 1
ATOM 642 O O . ARG A 1 84 ? -7.491 -0.425 15.563 1.00 94.44 84 ARG A O 1
ATOM 649 N N . VAL A 1 85 ? -9.732 -0.266 15.458 1.00 96.00 85 VAL A N 1
ATOM 650 C CA . VAL A 1 85 ? -9.866 -0.751 14.079 1.00 96.00 85 VAL A CA 1
ATOM 651 C C . VAL A 1 85 ? -9.264 0.236 13.079 1.00 96.00 85 VAL A C 1
ATOM 653 O O . VAL A 1 85 ? -8.491 -0.187 12.225 1.00 96.00 85 VAL A O 1
ATOM 656 N N . MET A 1 86 ? -9.546 1.538 13.201 1.00 96.19 86 MET A N 1
ATOM 657 C CA . MET A 1 86 ? -8.948 2.564 12.336 1.00 96.19 86 MET A CA 1
ATOM 658 C C . MET A 1 86 ? -7.431 2.615 12.487 1.00 96.19 86 MET A C 1
ATOM 660 O O . MET A 1 86 ? -6.728 2.642 11.483 1.00 96.19 86 MET A O 1
ATOM 664 N N . TYR A 1 87 ? -6.915 2.574 13.717 1.00 95.62 87 TYR A N 1
ATOM 665 C CA . TYR A 1 87 ? -5.473 2.578 13.955 1.00 95.62 87 TYR A CA 1
ATOM 666 C C . TYR A 1 87 ? -4.785 1.356 13.326 1.00 95.62 87 TYR A C 1
ATOM 668 O O . TYR A 1 87 ? -3.812 1.505 12.586 1.00 95.62 87 TYR A O 1
ATOM 676 N N . GLY A 1 88 ? -5.332 0.153 13.547 1.00 94.75 88 GLY A N 1
ATOM 677 C CA . GLY A 1 88 ? -4.828 -1.078 12.932 1.00 94.75 88 GLY A CA 1
ATOM 678 C C . GLY A 1 88 ? -4.939 -1.080 11.404 1.00 94.75 88 GLY A C 1
ATOM 679 O O . GLY A 1 88 ? -4.046 -1.583 10.723 1.00 94.75 88 GLY A O 1
ATOM 680 N N . GLY A 1 89 ? -5.995 -0.473 10.858 1.00 95.38 89 GLY A N 1
ATOM 681 C CA . GLY A 1 89 ? -6.175 -0.295 9.420 1.00 95.38 89 GLY A CA 1
ATOM 682 C C . GLY A 1 89 ? -5.159 0.673 8.812 1.00 95.38 89 GLY A C 1
ATOM 683 O O . GLY A 1 89 ? -4.511 0.338 7.829 1.00 95.38 89 GLY A O 1
ATOM 684 N N . ILE A 1 90 ? -4.940 1.845 9.409 1.00 96.94 90 ILE A N 1
ATOM 685 C CA . ILE A 1 90 ? -3.977 2.825 8.882 1.00 96.94 90 ILE A CA 1
ATOM 686 C C . ILE A 1 90 ? -2.562 2.242 8.897 1.00 96.94 90 ILE A C 1
ATOM 688 O O . ILE A 1 90 ? -1.868 2.273 7.881 1.00 96.94 90 ILE A O 1
ATOM 692 N N . LEU A 1 91 ? -2.145 1.654 10.021 1.00 95.81 91 LEU A N 1
ATOM 693 C CA . LEU A 1 91 ? -0.793 1.116 10.154 1.00 95.81 91 LEU A CA 1
ATOM 694 C C . LEU A 1 91 ? -0.578 -0.116 9.259 1.00 95.81 91 LEU A C 1
ATOM 696 O O . LEU A 1 91 ? 0.465 -0.245 8.617 1.00 95.81 91 LEU A O 1
ATOM 700 N N . GLY A 1 92 ? -1.583 -0.994 9.168 1.00 96.19 92 GLY A N 1
ATOM 701 C CA . GLY A 1 92 ? -1.574 -2.136 8.253 1.00 96.19 92 GLY A CA 1
ATOM 702 C C . GLY A 1 92 ? -1.527 -1.712 6.783 1.00 96.19 92 GLY A C 1
ATOM 703 O O . GLY A 1 92 ? -0.742 -2.262 6.012 1.00 96.19 92 GLY A O 1
ATOM 704 N N . GLY A 1 93 ? -2.310 -0.698 6.411 1.00 95.56 93 GLY A N 1
ATOM 705 C CA . GLY A 1 93 ? -2.364 -0.138 5.063 1.00 95.56 93 GLY A CA 1
ATOM 706 C C . GLY A 1 93 ? -1.052 0.513 4.641 1.00 95.56 93 GLY A C 1
ATOM 707 O O . GLY A 1 93 ? -0.527 0.172 3.588 1.00 95.56 93 GLY A O 1
ATOM 708 N N . ILE A 1 94 ? -0.467 1.379 5.473 1.00 97.12 94 ILE A N 1
ATOM 709 C CA . ILE A 1 94 ? 0.822 2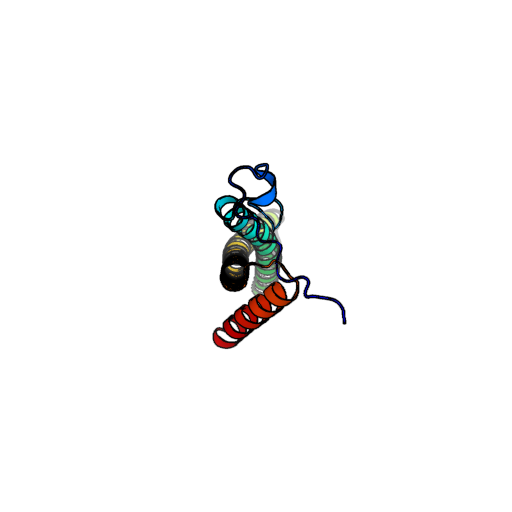.024 5.166 1.00 97.12 94 ILE A CA 1
ATOM 710 C C . ILE A 1 94 ? 1.929 0.975 5.015 1.00 97.12 94 ILE A C 1
ATOM 712 O O . ILE A 1 94 ? 2.701 1.032 4.058 1.00 97.12 94 ILE A O 1
ATOM 716 N N . LYS A 1 95 ? 1.988 -0.015 5.917 1.00 95.62 95 LYS A N 1
ATOM 717 C CA . LYS A 1 95 ? 3.010 -1.069 5.863 1.00 95.62 95 LYS A CA 1
ATOM 718 C C . LYS A 1 95 ? 2.892 -1.916 4.593 1.00 95.62 95 LYS A C 1
ATOM 720 O O . LYS A 1 95 ? 3.887 -2.148 3.911 1.00 95.62 95 LYS A O 1
ATOM 725 N N . MET A 1 96 ? 1.685 -2.382 4.277 1.00 96.19 96 MET A N 1
ATOM 726 C CA . MET A 1 96 ? 1.433 -3.225 3.105 1.00 96.19 96 MET A CA 1
ATOM 727 C C . MET A 1 96 ? 1.583 -2.431 1.801 1.00 96.19 96 MET A C 1
ATOM 729 O O . MET A 1 96 ? 2.235 -2.901 0.874 1.00 96.19 96 MET A O 1
ATOM 733 N N . GLY A 1 97 ? 1.032 -1.216 1.747 1.00 95.56 97 GLY A N 1
ATOM 734 C CA . GLY A 1 97 ? 1.137 -0.304 0.610 1.00 95.56 97 GLY A CA 1
ATOM 735 C C . GLY A 1 97 ? 2.581 0.052 0.289 1.00 95.56 97 GLY A C 1
ATOM 736 O O . GLY A 1 97 ? 2.987 -0.059 -0.863 1.00 95.56 97 GLY A O 1
ATOM 737 N N . GLY A 1 98 ? 3.382 0.402 1.301 1.00 96.00 98 GLY A N 1
ATOM 738 C CA . GLY A 1 98 ? 4.807 0.689 1.125 1.00 96.00 98 GLY A CA 1
ATOM 739 C C . GLY A 1 98 ? 5.592 -0.518 0.606 1.00 96.00 98 GLY A C 1
ATOM 740 O O . GLY A 1 98 ? 6.384 -0.376 -0.321 1.00 96.00 98 GLY A O 1
ATOM 741 N N . ASN A 1 99 ? 5.324 -1.712 1.145 1.00 94.44 99 ASN A N 1
ATOM 742 C CA . ASN A 1 99 ? 5.972 -2.943 0.691 1.00 94.44 99 ASN A CA 1
ATOM 743 C C . ASN A 1 99 ? 5.640 -3.239 -0.784 1.00 94.44 99 ASN A C 1
ATOM 745 O O . ASN A 1 99 ? 6.539 -3.409 -1.600 1.00 94.44 99 ASN A O 1
ATOM 749 N N . VAL A 1 100 ? 4.354 -3.231 -1.155 1.00 95.00 100 VAL A N 1
ATOM 750 C CA . VAL A 1 100 ? 3.915 -3.482 -2.541 1.00 95.00 100 VAL A CA 1
ATOM 751 C C . VAL A 1 100 ? 4.478 -2.433 -3.505 1.00 95.00 100 VAL A C 1
ATOM 753 O O . VAL A 1 100 ? 4.980 -2.790 -4.569 1.00 95.00 100 VAL A O 1
ATOM 756 N N . ALA A 1 101 ? 4.457 -1.154 -3.125 1.00 95.25 101 ALA A N 1
ATOM 757 C CA . ALA A 1 101 ? 5.005 -0.077 -3.944 1.00 95.25 101 ALA A CA 1
ATOM 758 C C . ALA A 1 101 ? 6.516 -0.218 -4.173 1.00 95.25 101 ALA A C 1
ATOM 760 O O . ALA A 1 101 ? 6.984 0.027 -5.284 1.00 95.25 101 ALA A O 1
ATOM 761 N N . ALA A 1 102 ? 7.269 -0.655 -3.158 1.00 94.25 102 ALA A N 1
ATOM 762 C CA . ALA A 1 102 ? 8.697 -0.928 -3.289 1.00 94.25 102 ALA A CA 1
ATOM 763 C C . ALA A 1 102 ? 8.969 -2.061 -4.293 1.00 94.25 102 ALA A C 1
ATOM 765 O O . ALA A 1 102 ? 9.827 -1.913 -5.164 1.00 94.25 102 ALA A O 1
ATOM 766 N N . TRP A 1 103 ? 8.197 -3.153 -4.239 1.00 93.50 103 TRP A N 1
ATOM 767 C CA . TRP A 1 103 ? 8.333 -4.257 -5.196 1.00 93.50 103 TRP A CA 1
ATOM 768 C C . TRP A 1 103 ? 7.977 -3.840 -6.625 1.00 93.50 103 TRP A C 1
ATOM 770 O O . TRP A 1 103 ? 8.712 -4.157 -7.557 1.00 93.50 103 TRP A O 1
ATOM 780 N N . VAL A 1 104 ? 6.901 -3.073 -6.814 1.00 94.56 104 VAL A N 1
ATOM 781 C CA . VAL A 1 104 ? 6.508 -2.565 -8.140 1.00 94.56 104 VAL A CA 1
ATOM 782 C C . VAL A 1 104 ? 7.530 -1.569 -8.692 1.00 94.56 104 VAL A C 1
ATOM 784 O O . VAL A 1 104 ? 7.843 -1.602 -9.885 1.00 94.56 104 VAL A O 1
ATOM 787 N N . ALA A 1 105 ? 8.103 -0.714 -7.844 1.00 93.06 105 ALA A N 1
ATOM 788 C CA . ALA A 1 105 ? 9.196 0.166 -8.245 1.00 93.06 105 ALA A CA 1
ATOM 789 C C . ALA A 1 105 ? 10.425 -0.647 -8.683 1.00 93.06 105 ALA A C 1
ATOM 791 O O . ALA A 1 105 ? 10.954 -0.408 -9.768 1.00 93.06 105 ALA A O 1
ATOM 792 N N . GLY A 1 106 ? 10.824 -1.655 -7.899 1.00 92.12 106 GLY A N 1
ATOM 793 C CA . GLY A 1 106 ? 11.923 -2.562 -8.240 1.00 92.12 106 GLY A CA 1
ATOM 794 C C . GLY A 1 106 ? 11.703 -3.285 -9.570 1.00 92.12 106 GLY A C 1
ATOM 795 O O . GLY A 1 106 ? 12.603 -3.319 -10.407 1.00 92.12 106 GLY A O 1
ATOM 796 N N . PHE A 1 107 ? 10.485 -3.779 -9.809 1.00 92.31 107 PHE A N 1
ATOM 797 C CA . PHE A 1 107 ? 10.098 -4.388 -11.082 1.00 92.31 107 PHE A CA 1
ATOM 798 C C . PHE A 1 107 ? 10.279 -3.422 -12.254 1.00 92.31 107 PHE A C 1
ATOM 800 O O . PHE A 1 107 ? 10.904 -3.758 -13.256 1.00 92.31 107 PHE A O 1
ATOM 807 N N . THR A 1 108 ? 9.751 -2.206 -12.110 1.00 90.50 108 THR A N 1
ATOM 808 C CA . THR A 1 108 ? 9.754 -1.186 -13.167 1.00 90.50 108 THR A CA 1
ATOM 809 C C . THR A 1 108 ? 11.176 -0.741 -13.514 1.00 90.50 108 THR A C 1
ATOM 811 O O . THR A 1 108 ? 11.466 -0.470 -14.679 1.00 90.50 108 THR A O 1
ATOM 814 N N . ILE A 1 109 ? 12.066 -0.682 -12.516 1.00 90.12 109 ILE A N 1
ATOM 815 C CA . ILE A 1 109 ? 13.493 -0.383 -12.699 1.00 90.12 109 ILE A CA 1
ATOM 816 C C . ILE A 1 109 ? 14.198 -1.538 -13.416 1.00 90.12 109 ILE A C 1
ATOM 818 O O . ILE A 1 109 ? 14.920 -1.295 -14.378 1.00 90.12 109 ILE A O 1
ATOM 822 N N . MET A 1 110 ? 13.979 -2.784 -12.981 1.00 88.38 110 MET A N 1
ATOM 823 C CA . MET A 1 110 ? 14.566 -3.964 -13.628 1.00 88.38 110 MET A CA 1
ATOM 824 C C . MET A 1 110 ? 14.114 -4.103 -15.082 1.00 88.38 110 MET A C 1
ATOM 826 O O . MET A 1 110 ? 14.933 -4.374 -15.955 1.00 88.38 110 MET A O 1
ATOM 830 N N . GLU A 1 111 ? 12.830 -3.878 -15.361 1.00 87.12 111 GLU A N 1
ATOM 831 C CA . GLU A 1 111 ? 12.299 -3.909 -16.724 1.00 87.12 111 GLU A CA 1
ATOM 832 C C . GLU A 1 111 ? 12.979 -2.852 -17.606 1.00 87.12 111 GLU A C 1
ATOM 834 O O . GLU A 1 111 ? 13.467 -3.178 -18.686 1.00 87.12 111 GLU A O 1
ATOM 839 N N . ASP A 1 112 ? 13.090 -1.610 -17.120 1.00 84.88 112 ASP A N 1
ATOM 840 C CA . ASP A 1 112 ? 13.752 -0.525 -17.855 1.00 84.88 112 ASP A CA 1
ATOM 841 C C . ASP A 1 112 ? 15.249 -0.800 -18.074 1.00 84.88 112 ASP A C 1
ATOM 843 O O . ASP A 1 112 ? 15.791 -0.511 -19.141 1.00 84.88 112 ASP A O 1
ATOM 847 N N . ALA A 1 113 ? 15.923 -1.414 -17.097 1.00 85.56 113 ALA A N 1
ATOM 848 C CA . ALA A 1 113 ? 17.321 -1.809 -17.224 1.00 85.56 113 ALA A CA 1
ATOM 849 C C . ALA A 1 113 ? 17.517 -2.865 -18.325 1.00 85.56 113 ALA A C 1
ATOM 851 O O . ALA A 1 113 ? 18.405 -2.719 -19.166 1.00 85.56 113 ALA A O 1
ATOM 852 N N . VAL A 1 114 ? 16.674 -3.902 -18.365 1.00 83.62 114 VAL A N 1
ATOM 853 C CA . VAL A 1 114 ? 16.756 -4.960 -19.385 1.00 83.62 114 VAL A CA 1
ATOM 854 C C . VAL A 1 114 ? 16.399 -4.422 -20.774 1.00 83.62 114 VAL A C 1
ATOM 856 O O . VAL A 1 114 ? 17.077 -4.759 -21.748 1.00 83.62 114 VAL A O 1
ATOM 859 N N . ASP A 1 115 ? 15.395 -3.548 -20.875 1.00 83.00 115 ASP A N 1
ATOM 860 C CA . ASP A 1 115 ? 15.023 -2.904 -22.137 1.00 83.00 115 ASP A CA 1
ATOM 861 C C . ASP A 1 115 ? 16.169 -2.040 -22.695 1.00 83.00 115 ASP A C 1
ATOM 863 O O . ASP A 1 115 ? 16.465 -2.111 -23.890 1.00 83.00 115 ASP A O 1
ATOM 867 N N . ARG A 1 116 ? 16.878 -1.281 -21.843 1.00 79.88 116 ARG A N 1
ATOM 868 C CA . ARG A 1 116 ? 18.057 -0.490 -22.250 1.00 79.88 116 ARG A CA 1
ATOM 869 C C . ARG A 1 116 ? 19.238 -1.359 -22.673 1.00 79.88 116 ARG A C 1
ATOM 871 O O . ARG A 1 116 ? 19.930 -1.007 -23.622 1.00 79.88 116 ARG A O 1
ATOM 878 N N . LEU A 1 117 ? 19.469 -2.480 -21.987 1.00 80.56 117 LEU A N 1
ATOM 879 C CA . LEU A 1 117 ? 20.566 -3.400 -22.306 1.00 80.56 117 LEU A CA 1
ATOM 880 C C . LEU A 1 117 ? 20.357 -4.121 -23.643 1.00 80.56 117 LEU A C 1
ATOM 882 O O . LEU A 1 117 ? 21.325 -4.381 -24.353 1.00 80.56 117 LEU A O 1
ATOM 886 N N . ARG A 1 118 ? 19.109 -4.460 -23.991 1.00 73.62 118 ARG A N 1
ATOM 887 C CA . ARG A 1 118 ? 18.779 -5.198 -25.223 1.00 73.62 118 ARG A CA 1
ATOM 888 C C . ARG A 1 118 ? 18.322 -4.324 -26.389 1.00 73.62 118 ARG A C 1
ATOM 890 O O . ARG A 1 118 ? 18.291 -4.815 -27.514 1.00 73.62 118 ARG A O 1
ATOM 897 N N . GLY A 1 119 ? 17.943 -3.068 -26.146 1.00 74.69 119 GLY A N 1
ATOM 898 C CA . GLY A 1 119 ? 17.469 -2.141 -27.180 1.00 74.69 119 GLY A CA 1
ATOM 899 C C . GLY A 1 119 ? 16.176 -2.582 -27.880 1.00 74.69 119 GLY A C 1
ATOM 900 O O . GLY A 1 119 ? 15.873 -2.103 -28.969 1.00 74.69 119 GLY A O 1
ATOM 901 N N . ARG A 1 120 ? 15.426 -3.519 -27.286 1.00 74.50 120 ARG A N 1
ATOM 902 C CA . ARG A 1 120 ? 14.156 -4.059 -27.796 1.00 74.50 120 ARG A CA 1
ATOM 903 C C . ARG A 1 120 ? 13.149 -4.153 -26.663 1.00 74.50 120 ARG A C 1
ATOM 905 O O . ARG A 1 120 ? 13.545 -4.350 -25.518 1.00 74.50 120 ARG A O 1
ATOM 912 N N . VAL A 1 121 ? 11.866 -4.051 -26.993 1.00 76.81 121 VAL A N 1
ATOM 913 C CA . VAL A 1 121 ? 10.754 -4.164 -26.043 1.00 76.81 121 VAL A CA 1
ATOM 914 C C . VAL A 1 121 ? 9.986 -5.438 -26.350 1.00 76.81 121 VAL A C 1
ATOM 916 O O . VAL A 1 121 ? 9.148 -5.461 -27.242 1.00 76.81 121 VAL A O 1
ATOM 919 N N . ASP A 1 122 ? 10.296 -6.493 -25.598 1.00 79.31 122 ASP A N 1
ATOM 920 C CA . ASP A 1 122 ? 9.739 -7.831 -25.794 1.00 79.31 122 ASP A CA 1
ATOM 921 C C . ASP A 1 122 ? 9.219 -8.421 -24.475 1.00 79.31 122 ASP A C 1
ATOM 923 O O . ASP A 1 122 ? 9.655 -8.045 -23.379 1.00 79.31 122 ASP A O 1
ATOM 927 N N . ALA A 1 123 ? 8.331 -9.417 -24.579 1.00 81.38 123 ALA A N 1
ATOM 928 C CA . ALA A 1 123 ? 7.820 -10.175 -23.432 1.00 81.38 123 ALA A CA 1
ATOM 929 C C . ALA A 1 123 ? 8.941 -10.873 -22.640 1.00 81.38 123 ALA A C 1
ATOM 931 O O . ALA A 1 123 ? 8.846 -11.009 -21.421 1.00 81.38 123 ALA A O 1
ATOM 932 N N . VAL A 1 124 ? 10.037 -11.246 -23.316 1.00 81.62 124 VAL A N 1
ATOM 933 C CA . VAL A 1 124 ? 11.208 -11.880 -22.691 1.00 81.62 124 VAL A CA 1
ATOM 934 C C . VAL A 1 124 ? 11.837 -10.966 -21.636 1.00 81.62 124 VAL A C 1
ATOM 936 O O . VAL A 1 124 ? 12.220 -11.435 -20.564 1.00 81.62 124 VAL A O 1
ATOM 939 N N . ASN A 1 125 ? 11.902 -9.658 -21.898 1.00 81.56 125 ASN A N 1
ATOM 940 C CA . ASN A 1 125 ? 12.480 -8.696 -20.959 1.00 81.56 125 ASN A CA 1
ATOM 941 C C . ASN A 1 125 ? 11.629 -8.584 -19.691 1.00 81.56 125 ASN A C 1
ATOM 943 O O . ASN A 1 125 ? 12.165 -8.576 -18.585 1.00 81.56 125 ASN A O 1
ATOM 947 N N . THR A 1 126 ? 10.304 -8.598 -19.850 1.00 86.38 126 THR A N 1
ATOM 948 C CA . THR A 1 126 ? 9.350 -8.604 -18.737 1.00 86.38 126 THR A CA 1
ATOM 949 C C . THR A 1 126 ? 9.479 -9.885 -17.903 1.00 86.38 126 THR A C 1
ATOM 951 O O . THR A 1 126 ? 9.502 -9.804 -16.677 1.00 86.38 126 THR A O 1
ATOM 954 N N . THR A 1 127 ? 9.652 -11.061 -18.521 1.00 88.50 127 THR A N 1
ATOM 955 C CA . THR A 1 127 ? 9.902 -12.313 -17.777 1.00 88.50 127 THR A CA 1
ATOM 956 C C . THR A 1 127 ? 11.238 -12.322 -17.039 1.00 88.50 127 THR A C 1
ATOM 958 O O . THR A 1 127 ? 11.280 -12.753 -15.892 1.00 88.50 127 THR A O 1
ATOM 961 N N . VAL A 1 128 ? 12.320 -11.818 -17.642 1.00 86.94 128 VAL A N 1
ATOM 962 C CA . VAL A 1 128 ? 13.635 -11.739 -16.977 1.00 86.94 128 VAL A CA 1
ATOM 963 C C . VAL A 1 128 ? 13.578 -10.780 -15.789 1.00 86.94 128 VAL A C 1
ATOM 965 O O . VAL A 1 128 ? 14.045 -11.120 -14.702 1.00 86.94 128 VAL A O 1
ATOM 968 N N . ALA A 1 129 ? 12.942 -9.619 -15.962 1.00 87.50 129 ALA A N 1
ATOM 969 C CA . ALA A 1 129 ? 12.714 -8.670 -14.878 1.00 87.50 129 ALA A CA 1
ATOM 970 C C . ALA A 1 129 ? 11.867 -9.287 -13.751 1.00 87.50 129 ALA A C 1
ATOM 972 O O . ALA A 1 129 ? 12.201 -9.137 -12.575 1.00 87.50 129 ALA A O 1
ATOM 973 N N . ALA A 1 130 ? 10.813 -10.034 -14.098 1.00 88.38 130 ALA A N 1
ATOM 974 C CA . ALA A 1 130 ? 9.968 -10.727 -13.129 1.00 88.38 130 ALA A CA 1
ATOM 975 C C . ALA A 1 130 ? 10.734 -11.815 -12.358 1.00 88.38 130 ALA A C 1
ATOM 977 O O . ALA A 1 130 ? 10.619 -11.879 -11.138 1.00 88.38 130 ALA A O 1
ATOM 978 N N . MET A 1 131 ? 11.549 -12.633 -13.034 1.00 89.56 131 MET A N 1
ATOM 979 C CA . MET A 1 131 ? 12.381 -13.655 -12.385 1.00 89.56 131 MET A CA 1
ATOM 980 C C . MET A 1 131 ? 13.411 -13.032 -11.438 1.00 89.56 131 MET A C 1
ATOM 982 O O . MET A 1 131 ? 13.587 -13.520 -10.324 1.00 89.56 131 MET A O 1
ATOM 986 N N . GLY A 1 132 ? 14.054 -11.932 -11.847 1.00 88.25 132 GLY A N 1
ATOM 987 C CA . GLY A 1 132 ? 15.002 -11.203 -11.002 1.00 88.25 132 GLY A CA 1
ATOM 988 C C . GLY A 1 132 ? 14.342 -10.627 -9.748 1.00 88.25 132 GLY A C 1
ATOM 989 O O . GLY A 1 132 ? 14.859 -10.783 -8.643 1.00 88.25 132 GLY A O 1
ATOM 990 N N . LEU A 1 133 ? 13.160 -10.025 -9.900 1.00 89.81 133 LEU A N 1
ATOM 991 C CA . LEU A 1 133 ? 12.396 -9.505 -8.770 1.00 89.81 133 LEU A CA 1
ATOM 992 C C . LEU A 1 133 ? 11.896 -10.621 -7.844 1.00 89.81 133 LEU A C 1
ATOM 994 O O . LEU A 1 133 ? 11.978 -10.479 -6.628 1.00 89.81 133 LEU A O 1
ATOM 998 N N . ALA A 1 134 ? 11.407 -11.730 -8.404 1.00 89.38 134 ALA A N 1
ATOM 999 C CA . ALA A 1 134 ? 10.945 -12.886 -7.640 1.00 89.38 134 ALA A CA 1
ATOM 1000 C C . ALA A 1 134 ? 12.087 -13.529 -6.840 1.00 89.38 134 ALA A C 1
ATOM 1002 O O . ALA A 1 134 ? 11.901 -13.867 -5.673 1.00 89.38 134 ALA A O 1
ATOM 1003 N N . GLY A 1 135 ? 13.284 -13.629 -7.427 1.00 89.62 135 GLY A N 1
ATOM 1004 C CA . GLY A 1 135 ? 14.487 -14.046 -6.708 1.00 89.62 135 GLY A CA 1
ATOM 1005 C C . GLY A 1 135 ? 14.814 -13.109 -5.541 1.00 89.62 135 GLY A C 1
ATOM 1006 O O . GLY A 1 135 ? 15.065 -13.574 -4.432 1.00 89.62 135 GLY A O 1
ATOM 1007 N N . GLY A 1 136 ? 14.728 -11.793 -5.760 1.00 86.81 136 GLY A N 1
ATOM 1008 C CA . GLY A 1 136 ? 14.895 -10.793 -4.700 1.00 86.81 136 GLY A CA 1
ATOM 1009 C C . GLY A 1 136 ? 13.847 -10.905 -3.588 1.00 86.81 136 GLY A C 1
ATOM 1010 O O . GLY A 1 136 ? 14.188 -10.808 -2.412 1.00 86.81 136 GLY A O 1
ATOM 1011 N N . PHE A 1 137 ? 12.588 -11.171 -3.942 1.00 86.94 137 PHE A N 1
ATOM 1012 C CA . PHE A 1 137 ? 11.517 -11.413 -2.976 1.00 86.94 137 PHE A CA 1
ATOM 1013 C C . PHE A 1 137 ? 11.802 -12.650 -2.119 1.00 86.94 137 PHE A C 1
ATOM 1015 O O . PHE A 1 137 ? 11.729 -12.571 -0.897 1.00 86.94 137 PHE A O 1
ATOM 1022 N N . CYS A 1 138 ? 12.193 -13.764 -2.743 1.00 87.25 138 CYS A N 1
ATOM 1023 C CA . CYS A 1 138 ? 12.528 -15.003 -2.039 1.00 87.25 138 CYS A CA 1
ATOM 1024 C C . CYS A 1 138 ? 13.769 -14.898 -1.147 1.00 87.25 138 CYS A C 1
ATOM 1026 O O . CYS A 1 138 ? 13.879 -15.654 -0.194 1.00 87.25 138 CYS A O 1
ATOM 1028 N N . PHE A 1 139 ? 14.715 -14.009 -1.452 1.00 84.44 139 PHE A N 1
ATOM 1029 C CA . PHE A 1 139 ? 15.895 -13.810 -0.607 1.00 84.44 139 PHE A CA 1
ATOM 1030 C C . PHE A 1 139 ? 15.576 -13.037 0.683 1.00 84.44 139 PHE A C 1
ATOM 1032 O O . PHE A 1 139 ? 16.244 -13.216 1.697 1.00 84.44 139 PHE A O 1
ATOM 1039 N N . VAL A 1 140 ? 14.584 -12.145 0.629 1.00 81.44 140 VAL A N 1
ATOM 1040 C CA . VAL A 1 140 ? 14.202 -11.271 1.749 1.00 81.44 140 VAL A CA 1
ATOM 1041 C C . VAL A 1 140 ? 13.108 -11.889 2.629 1.00 81.44 140 VAL A C 1
ATOM 1043 O O . VAL A 1 140 ? 13.028 -11.544 3.810 1.00 81.44 140 VAL A O 1
ATOM 1046 N N . ALA A 1 141 ? 12.251 -12.738 2.055 1.00 71.69 141 ALA A N 1
ATOM 1047 C CA . ALA A 1 141 ? 11.138 -13.407 2.732 1.00 71.69 141 ALA A CA 1
ATOM 1048 C C . ALA A 1 141 ? 11.589 -14.628 3.546 1.00 71.69 141 ALA A C 1
ATOM 1050 O O . ALA A 1 141 ? 11.050 -14.790 4.665 1.00 71.69 141 ALA A O 1
#

Radius of gyration: 24.82 Å; chains: 1; bounding box: 48×31×79 Å